Protein AF-A0A482UPI1-F1 (afdb_monomer_lite)

Foldseek 3Di:
DPPQPKDKFFEWAAAADDPPPPDDDDPPDDQPHAIDDGLDIDTDRQQPDFLVNVVLVQQFDPPDPDTDGDSSLVVNVVNLVSGDQPVPDPDSSDWFKWKAFPVSPDIGTFDPVRRPPRNCVRQNVVCRVGIHMYTYGVSRVD

Structure (mmCIF, N/CA/C/O backbone):
data_AF-A0A482UPI1-F1
#
_entry.id   AF-A0A482UPI1-F1
#
loop_
_atom_site.group_PDB
_atom_site.id
_atom_site.type_symbol
_atom_site.label_atom_id
_atom_site.label_alt_id
_atom_site.label_comp_id
_atom_site.label_asym_id
_atom_site.label_entity_id
_atom_site.label_seq_id
_atom_site.pdbx_PDB_ins_code
_atom_site.Cartn_x
_atom_site.Cartn_y
_atom_site.Cartn_z
_atom_site.occupancy
_atom_site.B_iso_or_equiv
_atom_site.auth_seq_id
_atom_site.auth_comp_id
_atom_site.auth_asym_id
_atom_site.auth_atom_id
_atom_site.pdbx_PDB_model_num
ATOM 1 N N . MET A 1 1 ? -24.244 2.254 20.288 1.00 41.47 1 MET A N 1
ATOM 2 C CA . MET A 1 1 ? -22.794 2.008 20.138 1.00 41.47 1 MET A CA 1
ATOM 3 C C . MET A 1 1 ? -22.550 1.542 18.714 1.00 41.47 1 MET A C 1
ATOM 5 O O . MET A 1 1 ? -23.030 0.472 18.374 1.00 41.47 1 MET A O 1
ATOM 9 N N . LYS A 1 2 ? -21.923 2.355 17.853 1.00 49.59 2 LYS A N 1
ATOM 10 C CA . LYS A 1 2 ? -21.470 1.876 16.537 1.00 49.59 2 LYS A CA 1
ATOM 11 C C . LYS A 1 2 ? -20.195 1.077 16.791 1.00 49.59 2 LYS A C 1
ATOM 13 O O . LYS A 1 2 ? -19.249 1.646 17.320 1.00 49.59 2 LYS A O 1
ATOM 18 N N . GLU A 1 3 ? -20.201 -0.217 16.494 1.00 55.31 3 GLU A N 1
ATOM 19 C CA . GLU A 1 3 ? -18.996 -1.044 16.578 1.00 55.31 3 GLU A CA 1
ATOM 20 C C . GLU A 1 3 ? -17.909 -0.429 15.693 1.00 55.31 3 GLU A C 1
ATOM 22 O O . GLU A 1 3 ? -18.126 -0.165 14.505 1.00 55.31 3 GLU A O 1
ATOM 27 N N . GLU A 1 4 ? -16.755 -0.132 16.286 1.00 63.69 4 GLU A N 1
ATOM 28 C CA . GLU A 1 4 ? -15.596 0.318 15.532 1.00 63.69 4 GLU A CA 1
ATOM 29 C C . GLU A 1 4 ? -15.064 -0.877 14.741 1.00 63.69 4 GLU A C 1
ATOM 31 O O . GLU A 1 4 ? -14.465 -1.799 15.292 1.00 63.69 4 GLU A O 1
ATOM 36 N N . LEU A 1 5 ? -15.315 -0.875 13.433 1.00 69.12 5 LEU A N 1
ATOM 37 C CA . LEU A 1 5 ? -14.828 -1.900 12.515 1.00 69.12 5 LEU A CA 1
ATOM 38 C C . LEU A 1 5 ? -13.344 -1.660 12.233 1.00 69.12 5 LEU A C 1
ATOM 40 O O . LEU A 1 5 ? -12.954 -1.113 11.200 1.00 69.12 5 LEU A O 1
ATOM 44 N N . VAL A 1 6 ? -12.530 -2.006 13.225 1.00 81.62 6 VAL A N 1
ATOM 45 C CA . VAL A 1 6 ? -11.079 -1.911 13.172 1.00 81.62 6 VAL A CA 1
ATOM 46 C C . VAL A 1 6 ? -10.516 -3.236 12.686 1.00 81.62 6 VAL A C 1
ATOM 48 O O . VAL A 1 6 ? -10.725 -4.274 13.312 1.00 81.62 6 VAL A O 1
ATOM 51 N N . TYR A 1 7 ? -9.747 -3.190 11.605 1.00 83.38 7 TYR A N 1
ATOM 52 C CA . TYR A 1 7 ? -9.204 -4.373 10.957 1.00 83.38 7 TYR A CA 1
ATOM 53 C C . TYR A 1 7 ? -7.703 -4.280 10.727 1.00 83.38 7 TYR A C 1
ATOM 55 O O . TYR A 1 7 ? -7.134 -3.195 10.617 1.00 83.38 7 TYR A O 1
ATOM 63 N N . ASN A 1 8 ? -7.077 -5.449 10.622 1.00 87.56 8 ASN A N 1
ATOM 64 C CA . ASN A 1 8 ? -5.662 -5.589 10.316 1.00 87.56 8 ASN A CA 1
ATOM 65 C C . ASN A 1 8 ? -5.471 -5.776 8.808 1.00 87.56 8 ASN A C 1
ATOM 67 O O . ASN A 1 8 ? -5.999 -6.728 8.233 1.00 87.56 8 ASN A O 1
ATOM 71 N N . VAL A 1 9 ? -4.693 -4.890 8.192 1.00 88.88 9 VAL A N 1
ATOM 72 C CA . VAL A 1 9 ? -4.327 -4.936 6.773 1.00 88.88 9 VAL A CA 1
ATOM 73 C C . VAL A 1 9 ? -2.852 -5.194 6.643 1.00 88.88 9 VAL A C 1
ATOM 75 O O . VAL A 1 9 ? -2.044 -4.454 7.201 1.00 88.88 9 VAL A O 1
ATOM 78 N N . ASN A 1 10 ? -2.496 -6.212 5.874 1.00 93.19 10 ASN A N 1
ATOM 79 C CA . ASN A 1 10 ? -1.105 -6.434 5.527 1.00 93.19 10 ASN A CA 1
ATOM 80 C C . ASN A 1 10 ? -0.707 -5.487 4.405 1.00 93.19 10 ASN A C 1
ATOM 82 O O . ASN A 1 10 ? -1.471 -5.272 3.466 1.00 93.19 10 ASN A O 1
ATOM 86 N N . VAL A 1 11 ? 0.503 -4.959 4.493 1.00 92.88 11 VAL A N 1
ATOM 87 C CA . VAL A 1 11 ? 1.084 -4.082 3.485 1.00 92.88 11 VAL A CA 1
ATOM 88 C C . VAL A 1 11 ? 2.156 -4.843 2.723 1.00 92.88 11 VAL A C 1
ATOM 90 O O . VAL A 1 11 ? 2.981 -5.542 3.316 1.00 92.88 11 VAL A O 1
ATOM 93 N N . ARG A 1 12 ? 2.148 -4.711 1.401 1.00 92.62 12 ARG A N 1
ATOM 94 C CA . ARG A 1 12 ? 3.109 -5.322 0.479 1.00 92.62 12 ARG A CA 1
ATOM 95 C C . ARG A 1 12 ? 3.604 -4.287 -0.519 1.00 92.62 12 ARG A C 1
ATOM 97 O O . ARG A 1 12 ? 2.918 -3.304 -0.775 1.00 92.62 12 ARG A O 1
ATOM 104 N N . LEU A 1 13 ? 4.758 -4.531 -1.124 1.00 91.62 13 LEU A N 1
ATOM 105 C CA . LEU A 1 13 ? 5.201 -3.827 -2.321 1.00 91.62 13 LEU A CA 1
ATOM 106 C C . LEU A 1 13 ? 4.781 -4.617 -3.563 1.00 91.62 13 LEU A C 1
ATOM 108 O O . LEU A 1 13 ? 4.905 -5.842 -3.589 1.00 91.62 13 LEU A O 1
ATOM 112 N N . TYR A 1 14 ? 4.313 -3.923 -4.592 1.00 89.12 14 TYR A N 1
ATOM 113 C CA . TYR A 1 14 ? 4.041 -4.495 -5.904 1.00 89.12 14 TYR A CA 1
ATOM 114 C C . TYR A 1 14 ? 5.103 -4.039 -6.912 1.00 89.12 14 TYR A C 1
ATOM 116 O O . TYR A 1 14 ? 5.312 -2.842 -7.099 1.00 89.12 14 TYR A O 1
ATOM 124 N N . GLY A 1 15 ? 5.760 -4.996 -7.564 1.00 85.75 15 GLY A N 1
ATOM 125 C CA . GLY A 1 15 ? 6.654 -4.796 -8.701 1.00 85.75 15 GLY A CA 1
ATOM 126 C C . GLY A 1 15 ? 6.026 -5.352 -9.976 1.00 85.75 15 GLY A C 1
ATOM 127 O O . GLY A 1 15 ? 5.572 -6.499 -9.992 1.00 85.75 15 GLY A O 1
ATOM 128 N N . ALA A 1 16 ? 6.002 -4.566 -11.053 1.00 76.75 16 ALA A N 1
ATOM 129 C CA . ALA A 1 16 ? 5.436 -5.021 -12.317 1.00 76.75 16 ALA A CA 1
ATOM 130 C C . ALA A 1 16 ? 6.310 -6.124 -12.940 1.00 76.75 16 ALA A C 1
ATOM 132 O O . ALA A 1 16 ? 7.540 -6.047 -12.939 1.00 76.75 16 ALA A O 1
ATOM 133 N N . VAL A 1 17 ? 5.670 -7.155 -13.502 1.00 69.12 17 VAL A N 1
ATOM 134 C CA . VAL A 1 17 ? 6.364 -8.203 -14.263 1.00 69.12 17 VAL A CA 1
ATOM 135 C C . VAL A 1 17 ? 6.811 -7.620 -15.597 1.00 69.12 17 VAL A C 1
ATOM 137 O O . VAL A 1 17 ? 6.016 -7.480 -16.522 1.00 69.12 17 VAL A O 1
ATOM 140 N N . GLN A 1 18 ? 8.092 -7.276 -15.708 1.00 62.06 18 GLN A N 1
ATOM 141 C CA . GLN A 1 18 ? 8.675 -6.868 -16.982 1.00 62.06 18 GLN A CA 1
ATOM 142 C C . GLN A 1 18 ? 9.252 -8.086 -17.699 1.00 62.06 18 GLN A C 1
ATOM 144 O O . GLN A 1 18 ? 10.267 -8.651 -17.291 1.00 62.06 18 GLN A O 1
ATOM 149 N N . HIS A 1 19 ? 8.615 -8.482 -18.801 1.00 51.66 19 HIS A N 1
ATOM 150 C CA . HIS A 1 19 ? 9.197 -9.419 -19.756 1.00 51.66 19 HIS A CA 1
ATOM 151 C C . HIS A 1 19 ? 10.248 -8.694 -20.602 1.00 51.66 19 HIS A C 1
ATOM 153 O O . HIS A 1 19 ? 9.992 -8.319 -21.746 1.00 51.66 19 HIS A O 1
ATOM 159 N N . ASN A 1 20 ? 11.442 -8.481 -20.050 1.00 48.97 20 ASN A N 1
ATOM 160 C CA . ASN A 1 20 ? 12.567 -8.037 -20.864 1.00 48.97 20 ASN A CA 1
ATOM 161 C C . ASN A 1 20 ? 13.003 -9.187 -21.780 1.00 48.97 20 ASN A C 1
ATOM 163 O O . ASN A 1 20 ? 13.593 -10.164 -21.325 1.00 48.97 20 ASN A O 1
ATOM 167 N N . LYS A 1 21 ? 12.717 -9.059 -23.081 1.00 46.31 21 LYS A N 1
ATOM 168 C CA . LYS A 1 21 ? 13.170 -10.002 -24.119 1.00 46.31 21 LYS A CA 1
ATOM 169 C C . LYS A 1 21 ? 14.696 -10.006 -24.317 1.00 46.31 21 LYS A C 1
ATOM 171 O O . LYS A 1 21 ? 15.209 -10.976 -24.858 1.00 46.31 21 LYS A O 1
ATOM 176 N N . ASP A 1 22 ? 15.404 -8.992 -23.810 1.00 47.94 22 ASP A N 1
ATOM 177 C CA . ASP A 1 22 ? 16.842 -8.780 -24.055 1.00 47.94 22 ASP A CA 1
ATOM 178 C C . ASP A 1 22 ? 17.738 -8.982 -22.817 1.00 47.94 22 ASP A C 1
ATOM 180 O O . ASP A 1 22 ? 18.913 -8.616 -22.815 1.00 47.94 22 ASP A O 1
ATOM 184 N N . SER A 1 23 ? 17.220 -9.547 -21.723 1.00 46.38 23 SER A N 1
ATOM 185 C CA . SER A 1 23 ? 18.037 -9.783 -20.526 1.00 46.38 23 SER A CA 1
ATOM 186 C C . SER A 1 23 ? 18.787 -11.112 -20.622 1.00 46.38 23 SER A C 1
ATOM 188 O O . SER A 1 23 ? 18.226 -12.182 -20.395 1.00 46.38 23 SER A O 1
ATOM 190 N N . HIS A 1 24 ? 20.082 -11.040 -20.943 1.00 47.28 24 HIS A N 1
ATOM 191 C CA . HIS A 1 24 ? 20.992 -12.179 -20.854 1.00 47.28 24 HIS A CA 1
ATOM 192 C C . HIS A 1 24 ? 20.991 -12.769 -19.431 1.00 47.28 24 HIS A C 1
ATOM 194 O O . HIS A 1 24 ? 21.044 -12.058 -18.427 1.00 47.28 24 HIS A O 1
ATOM 200 N N . SER A 1 25 ? 20.919 -14.095 -19.373 1.00 47.19 25 SER A N 1
ATOM 201 C CA . SER A 1 25 ? 20.476 -14.963 -18.274 1.00 47.19 25 SER A CA 1
ATOM 202 C C . SER A 1 25 ? 21.344 -15.014 -17.003 1.00 47.19 25 SER A C 1
ATOM 204 O O . SER A 1 25 ? 21.302 -16.013 -16.292 1.00 47.19 25 SER A O 1
ATOM 206 N N . TYR A 1 26 ? 22.133 -13.984 -16.688 1.00 45.56 26 TYR A N 1
ATOM 207 C CA . TYR A 1 26 ? 23.116 -14.036 -15.591 1.00 45.56 26 TYR A CA 1
ATOM 208 C C . TYR A 1 26 ? 22.836 -13.096 -14.406 1.00 45.56 26 TYR A C 1
ATOM 210 O O . TYR A 1 26 ? 23.585 -13.113 -13.435 1.00 45.56 26 TYR A O 1
ATOM 218 N N . LEU A 1 27 ? 2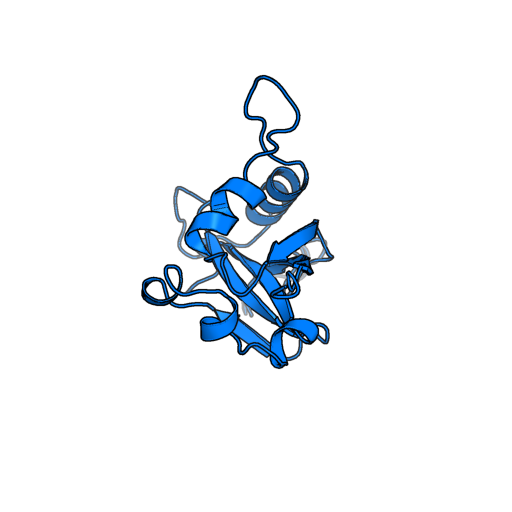1.748 -12.316 -14.433 1.00 45.59 27 LEU A N 1
ATOM 219 C CA . LEU A 1 27 ? 21.334 -11.426 -13.330 1.00 45.59 27 LEU A CA 1
ATOM 220 C C . LEU A 1 27 ? 19.954 -11.792 -12.754 1.00 45.59 27 LEU A C 1
ATOM 222 O O . LEU A 1 27 ? 19.196 -10.930 -12.320 1.00 45.59 27 LEU A O 1
ATOM 226 N N . ILE A 1 28 ? 19.596 -13.076 -12.769 1.00 46.81 28 ILE A N 1
ATOM 227 C CA . ILE A 1 28 ? 18.311 -13.560 -12.247 1.00 46.81 28 ILE A CA 1
ATOM 228 C C . ILE A 1 28 ? 18.548 -14.055 -10.820 1.00 46.81 28 ILE A C 1
ATOM 230 O O . ILE A 1 28 ? 18.791 -15.236 -10.598 1.00 46.81 28 ILE A O 1
ATOM 234 N N . GLY A 1 29 ? 18.570 -13.129 -9.864 1.00 44.44 29 GLY A N 1
ATOM 235 C CA . GLY A 1 29 ? 18.763 -13.460 -8.450 1.00 44.44 29 GLY A CA 1
ATOM 236 C C . GLY A 1 29 ? 17.698 -12.864 -7.543 1.00 44.44 29 GLY A C 1
ATOM 237 O O . GLY A 1 29 ? 16.990 -13.604 -6.878 1.00 44.44 29 GLY A O 1
ATOM 238 N N . ASP A 1 30 ? 17.547 -11.539 -7.540 1.00 50.09 30 ASP A N 1
ATOM 239 C CA . ASP A 1 30 ? 16.961 -10.867 -6.369 1.00 50.09 30 ASP A CA 1
ATOM 240 C C . ASP A 1 30 ? 15.975 -9.735 -6.687 1.00 50.09 30 ASP A C 1
ATOM 242 O O . ASP A 1 30 ? 15.694 -8.903 -5.823 1.00 50.09 30 ASP A O 1
ATOM 246 N N . THR A 1 31 ? 15.433 -9.654 -7.906 1.00 53.59 31 THR A N 1
ATOM 247 C CA . THR A 1 31 ? 14.384 -8.665 -8.199 1.00 53.59 31 THR A CA 1
ATOM 248 C C . THR A 1 31 ? 13.024 -9.253 -7.809 1.00 53.59 31 THR A C 1
ATOM 250 O O . THR A 1 31 ? 12.570 -10.186 -8.475 1.00 53.59 31 THR A O 1
ATOM 253 N N . PRO A 1 32 ? 12.353 -8.750 -6.752 1.00 53.97 32 PRO A N 1
ATOM 254 C CA . PRO A 1 32 ? 11.034 -9.228 -6.359 1.00 53.97 32 PRO A CA 1
ATOM 255 C C . PRO A 1 32 ? 10.010 -8.742 -7.385 1.00 53.97 32 PRO A C 1
ATOM 257 O O . PRO A 1 32 ? 9.429 -7.667 -7.266 1.00 53.97 32 PRO A O 1
ATOM 260 N N . ILE A 1 33 ? 9.835 -9.528 -8.437 1.00 65.75 33 ILE A N 1
ATOM 261 C CA . ILE A 1 33 ? 8.807 -9.315 -9.444 1.00 65.75 33 ILE A CA 1
ATOM 262 C C . ILE A 1 33 ? 7.478 -9.873 -8.898 1.00 65.75 33 ILE A C 1
ATOM 264 O O . ILE A 1 33 ? 7.446 -10.967 -8.332 1.00 65.75 33 ILE A O 1
ATOM 268 N N . GLY A 1 34 ? 6.377 -9.130 -9.053 1.00 76.94 34 GLY A N 1
ATOM 269 C CA . GLY A 1 34 ? 5.070 -9.446 -8.468 1.00 76.94 34 GLY A CA 1
ATOM 270 C C . GLY A 1 34 ? 4.863 -8.793 -7.097 1.00 76.94 34 GLY A C 1
ATOM 271 O O . GLY A 1 34 ? 5.316 -7.680 -6.847 1.00 76.94 34 GLY A O 1
ATOM 272 N N . THR A 1 35 ? 4.153 -9.457 -6.184 1.00 82.38 35 THR A N 1
ATOM 273 C CA . THR A 1 35 ? 3.956 -8.953 -4.813 1.00 82.38 35 THR A CA 1
ATOM 274 C C . THR A 1 35 ? 5.051 -9.431 -3.869 1.00 82.38 35 THR A C 1
ATOM 276 O O . THR A 1 35 ? 5.312 -10.636 -3.786 1.00 82.38 35 THR A O 1
ATOM 279 N N . SER A 1 36 ? 5.602 -8.524 -3.067 1.00 87.00 36 SER A N 1
ATOM 280 C CA . SER A 1 36 ? 6.548 -8.859 -2.007 1.00 87.00 36 SER A CA 1
ATOM 281 C C . SER A 1 36 ? 5.919 -9.712 -0.895 1.00 87.00 36 SER A C 1
ATOM 283 O O . SER A 1 36 ? 4.698 -9.922 -0.791 1.00 87.00 36 SER A O 1
ATOM 285 N N . TYR A 1 37 ? 6.780 -10.165 0.014 1.00 87.06 37 TYR A N 1
ATOM 286 C CA . TYR A 1 37 ? 6.358 -10.606 1.337 1.00 87.06 37 TYR A CA 1
ATOM 287 C C . TYR A 1 37 ? 5.665 -9.456 2.104 1.00 87.06 37 TYR A C 1
ATOM 289 O O . TYR A 1 37 ? 5.702 -8.298 1.679 1.00 87.06 37 TYR A O 1
ATOM 297 N N . VAL A 1 38 ? 4.979 -9.777 3.204 1.00 90.44 38 VAL A N 1
ATOM 298 C CA . VAL A 1 38 ? 4.293 -8.766 4.026 1.00 90.44 38 VAL A CA 1
ATOM 299 C C . VAL A 1 38 ? 5.334 -7.896 4.729 1.00 90.44 38 VAL A C 1
ATOM 301 O O . VAL A 1 38 ? 6.093 -8.403 5.547 1.00 90.44 38 VAL A O 1
ATOM 304 N N . LEU A 1 39 ? 5.346 -6.598 4.424 1.00 90.81 39 LEU A N 1
ATOM 305 C CA . LEU A 1 39 ? 6.259 -5.611 5.014 1.00 90.81 39 LEU A CA 1
ATOM 306 C C . LEU A 1 39 ? 5.850 -5.224 6.438 1.00 90.81 39 LEU A C 1
ATOM 308 O O . LEU A 1 39 ? 6.677 -4.846 7.261 1.00 90.81 39 LEU A O 1
ATOM 312 N N . GLY A 1 40 ? 4.555 -5.310 6.722 1.00 90.12 40 GLY A N 1
ATOM 313 C CA . GLY A 1 40 ? 3.992 -5.088 8.042 1.00 90.12 40 GLY A CA 1
ATOM 314 C C . GLY A 1 40 ? 2.473 -5.068 7.997 1.00 90.12 40 GLY A C 1
ATOM 315 O O . GLY A 1 40 ? 1.866 -5.189 6.931 1.00 90.12 40 GLY A O 1
ATOM 316 N N . THR A 1 41 ? 1.860 -4.920 9.164 1.00 91.06 41 THR A N 1
ATOM 317 C CA . THR A 1 41 ? 0.406 -4.928 9.317 1.00 91.06 41 THR A CA 1
ATOM 318 C C . THR A 1 41 ? -0.034 -3.630 9.974 1.00 91.06 41 THR A C 1
ATOM 320 O O . THR A 1 41 ? 0.513 -3.236 11.002 1.00 91.06 41 THR A O 1
ATOM 323 N N . LEU A 1 42 ? -1.028 -2.968 9.388 1.00 89.12 42 LEU A N 1
ATOM 324 C CA . LEU A 1 42 ? -1.641 -1.768 9.941 1.00 89.12 42 LEU A CA 1
ATOM 325 C C . LEU A 1 42 ? -3.029 -2.078 10.480 1.00 89.12 42 LEU A C 1
ATOM 327 O O . LEU A 1 42 ? -3.816 -2.777 9.845 1.00 89.12 42 LEU A O 1
ATOM 331 N N . ARG A 1 43 ? -3.335 -1.509 11.643 1.00 88.69 43 ARG A N 1
ATOM 332 C CA . ARG A 1 43 ? -4.655 -1.584 12.258 1.00 88.69 43 ARG A CA 1
ATOM 333 C C . ARG A 1 43 ? -5.446 -0.329 11.886 1.00 88.69 43 ARG A C 1
ATOM 335 O O . ARG A 1 43 ? -5.120 0.755 12.362 1.00 88.69 43 ARG A O 1
ATOM 342 N N . ILE A 1 44 ? -6.455 -0.467 11.027 1.00 88.50 44 ILE A N 1
ATOM 343 C CA . ILE A 1 44 ? -7.185 0.663 10.429 1.00 88.50 44 ILE A CA 1
ATOM 344 C C . ILE A 1 44 ? -8.702 0.511 10.551 1.00 88.50 44 ILE A C 1
ATOM 346 O O . ILE A 1 44 ? -9.228 -0.600 10.562 1.00 88.50 44 ILE A O 1
ATOM 350 N N . ASN A 1 45 ? -9.415 1.638 10.612 1.00 88.06 45 ASN A N 1
ATOM 351 C CA . ASN A 1 45 ? -10.876 1.675 10.540 1.00 88.06 45 ASN A CA 1
ATOM 352 C C . ASN A 1 45 ? -11.314 2.066 9.125 1.00 88.06 45 ASN A C 1
ATOM 354 O O . ASN A 1 45 ? -11.218 3.225 8.732 1.00 88.06 45 ASN A O 1
ATOM 358 N N . ILE A 1 46 ? -11.824 1.096 8.374 1.00 84.31 46 ILE A N 1
ATOM 359 C CA . ILE A 1 46 ? -12.076 1.235 6.932 1.00 84.31 46 ILE A CA 1
ATOM 360 C C . ILE A 1 46 ? -13.209 2.198 6.576 1.00 84.31 46 ILE A C 1
ATOM 362 O O . ILE A 1 46 ? -13.289 2.635 5.433 1.00 84.31 46 ILE A O 1
ATOM 366 N N . ARG A 1 47 ? -14.099 2.501 7.529 1.00 85.62 47 ARG A N 1
ATOM 367 C CA . ARG A 1 47 ? -15.257 3.377 7.297 1.00 85.62 47 ARG A CA 1
ATOM 368 C C . ARG A 1 47 ? -14.915 4.853 7.423 1.00 85.62 47 ARG A C 1
ATOM 370 O O . ARG A 1 47 ? -15.572 5.678 6.807 1.00 85.62 47 ARG A O 1
ATOM 377 N N . ASN A 1 48 ? -13.926 5.170 8.253 1.00 86.31 48 ASN A N 1
ATOM 378 C CA . ASN A 1 48 ? -13.582 6.551 8.580 1.00 86.31 48 ASN A CA 1
ATOM 379 C C . ASN A 1 48 ? -12.270 6.989 7.927 1.00 86.31 48 ASN A C 1
ATOM 381 O O . ASN A 1 48 ? -12.034 8.184 7.794 1.00 86.31 48 ASN A O 1
ATOM 385 N N . LEU A 1 49 ? -11.406 6.033 7.578 1.00 89.56 49 LEU A N 1
ATOM 386 C CA . LEU A 1 49 ? -10.052 6.300 7.123 1.00 89.56 49 LEU A CA 1
ATOM 387 C C . LEU A 1 49 ? -9.972 6.248 5.597 1.00 89.56 49 LEU A C 1
ATOM 389 O O . LEU A 1 49 ? -10.464 5.307 4.969 1.00 89.56 49 LEU A O 1
ATOM 393 N N . THR A 1 50 ? -9.331 7.262 5.024 1.00 91.88 50 THR A N 1
ATOM 394 C CA . THR A 1 50 ? -9.086 7.394 3.583 1.00 91.88 50 THR A CA 1
ATOM 395 C C . THR A 1 50 ? -7.652 6.989 3.248 1.00 91.88 50 THR A C 1
ATOM 397 O O . THR A 1 50 ? -6.775 6.960 4.117 1.00 91.88 50 THR A O 1
ATOM 400 N N . LEU A 1 51 ? -7.369 6.681 1.983 1.00 90.62 51 LEU A N 1
ATOM 401 C CA . LEU A 1 51 ? -6.010 6.309 1.574 1.00 90.62 51 LEU A CA 1
ATOM 402 C C . LEU A 1 51 ? -5.030 7.476 1.715 1.00 90.62 51 LEU A C 1
ATOM 404 O O . LEU A 1 51 ? -3.882 7.267 2.108 1.00 90.62 51 LEU A O 1
ATOM 408 N N . GLN A 1 52 ? -5.497 8.706 1.505 1.00 90.69 52 GLN A N 1
ATOM 409 C CA . GLN A 1 52 ? -4.698 9.909 1.730 1.00 90.69 52 GLN A CA 1
ATOM 410 C C . GLN A 1 52 ? -4.250 10.040 3.196 1.00 90.69 52 GLN A C 1
ATOM 412 O O . GLN A 1 52 ? -3.102 10.388 3.469 1.00 90.69 52 GLN A O 1
ATOM 417 N N . GLN A 1 53 ? -5.126 9.700 4.148 1.00 90.69 53 GLN A N 1
ATOM 418 C CA . GLN A 1 53 ? -4.798 9.673 5.579 1.00 90.69 53 GLN A CA 1
ATOM 419 C C . GLN A 1 53 ? -3.920 8.477 5.966 1.00 90.69 53 GLN A C 1
ATOM 421 O O . GLN A 1 53 ? -3.173 8.549 6.943 1.00 90.69 53 GLN A O 1
ATOM 426 N N . LEU A 1 54 ? -3.975 7.385 5.201 1.00 90.56 54 LEU A N 1
ATOM 427 C CA . LEU A 1 54 ? -3.166 6.191 5.434 1.00 90.56 54 LEU A CA 1
ATOM 428 C C . LEU A 1 54 ? -1.685 6.405 5.092 1.00 90.56 54 LEU A C 1
ATOM 430 O O . LEU A 1 54 ? -0.820 5.844 5.762 1.00 90.56 54 LEU A O 1
ATOM 434 N N . ARG A 1 55 ? -1.375 7.232 4.086 1.00 90.81 55 ARG A N 1
ATOM 435 C CA . ARG A 1 55 ? 0.003 7.544 3.658 1.00 90.81 55 ARG A CA 1
ATOM 436 C C . ARG A 1 55 ? 0.920 7.987 4.807 1.00 90.81 55 ARG A C 1
ATOM 438 O O . ARG A 1 55 ? 1.928 7.320 5.030 1.00 90.81 55 ARG A O 1
ATOM 445 N N . PRO A 1 56 ? 0.592 9.015 5.613 1.00 90.25 56 PRO A N 1
ATOM 446 C CA . PRO A 1 56 ? 1.450 9.398 6.732 1.00 90.25 56 PRO A CA 1
ATOM 447 C C . PRO A 1 56 ? 1.564 8.308 7.810 1.00 90.25 56 PRO A C 1
ATOM 449 O O . PRO A 1 56 ? 2.587 8.251 8.486 1.00 90.25 56 PRO A O 1
ATOM 452 N N . MET A 1 57 ? 0.564 7.429 7.964 1.00 88.94 57 MET A N 1
ATOM 453 C CA . MET A 1 57 ? 0.636 6.286 8.892 1.00 88.94 57 MET A CA 1
ATOM 454 C C . MET A 1 57 ? 1.556 5.173 8.387 1.00 88.94 57 MET A C 1
ATOM 456 O O . MET A 1 57 ? 2.160 4.460 9.184 1.00 88.94 57 MET A O 1
ATOM 460 N N . LEU A 1 58 ? 1.651 5.005 7.066 1.00 89.88 58 LEU A N 1
ATOM 461 C CA . LEU A 1 58 ? 2.628 4.118 6.449 1.00 89.88 58 LEU A CA 1
ATOM 462 C C . LEU A 1 58 ? 4.026 4.695 6.600 1.00 89.88 58 LEU A C 1
ATOM 464 O O . LEU A 1 58 ? 4.937 3.975 6.981 1.00 89.88 58 LEU A O 1
ATOM 468 N N . GLU A 1 59 ? 4.201 5.976 6.296 1.00 90.69 59 GLU A N 1
ATOM 469 C CA . GLU A 1 59 ? 5.515 6.601 6.177 1.00 90.69 59 GLU A CA 1
ATOM 470 C C . GLU A 1 59 ? 6.186 6.874 7.519 1.00 90.69 59 GLU A C 1
ATOM 472 O O . GLU A 1 59 ? 7.407 6.738 7.615 1.00 90.69 59 GLU A O 1
ATOM 477 N N . TYR A 1 60 ? 5.422 7.223 8.553 1.00 90.06 60 TYR A N 1
ATOM 478 C CA . TYR A 1 60 ? 5.964 7.702 9.820 1.00 90.06 60 TYR A CA 1
ATOM 479 C C . TYR A 1 60 ? 5.444 6.898 11.009 1.00 90.06 60 TYR A C 1
ATOM 481 O O . TYR A 1 60 ? 4.265 6.566 11.097 1.00 90.06 60 TYR A O 1
ATOM 489 N N . ASP A 1 61 ? 6.340 6.622 11.952 1.00 84.75 61 ASP A N 1
ATOM 490 C CA . ASP A 1 61 ? 5.994 6.163 13.289 1.00 84.75 61 ASP A CA 1
ATOM 491 C C . ASP A 1 61 ? 5.950 7.369 14.241 1.00 84.75 61 ASP A C 1
ATOM 493 O O . ASP A 1 61 ? 6.910 8.140 14.334 1.00 84.75 61 ASP A O 1
ATOM 497 N N . LYS A 1 62 ? 4.818 7.521 14.936 1.00 73.12 62 LYS A N 1
ATOM 498 C CA . LYS A 1 62 ? 4.534 8.616 15.879 1.00 73.12 62 LYS A CA 1
ATOM 499 C C . LYS A 1 62 ? 4.719 8.208 17.345 1.00 73.12 62 LYS A C 1
ATOM 501 O O . LYS A 1 62 ? 4.244 8.897 18.242 1.00 73.12 62 LYS A O 1
ATOM 506 N N . SER A 1 63 ? 5.398 7.093 17.612 1.00 70.69 63 SER A N 1
ATOM 507 C CA . SER A 1 63 ? 5.615 6.534 18.955 1.00 70.69 63 SER A CA 1
ATOM 508 C C . SER A 1 63 ? 6.489 7.381 19.907 1.00 70.69 63 SER A C 1
ATOM 510 O O . SER A 1 63 ? 6.749 6.959 21.033 1.00 70.69 63 SER A O 1
ATOM 512 N N . GLY A 1 64 ? 6.916 8.590 19.520 1.00 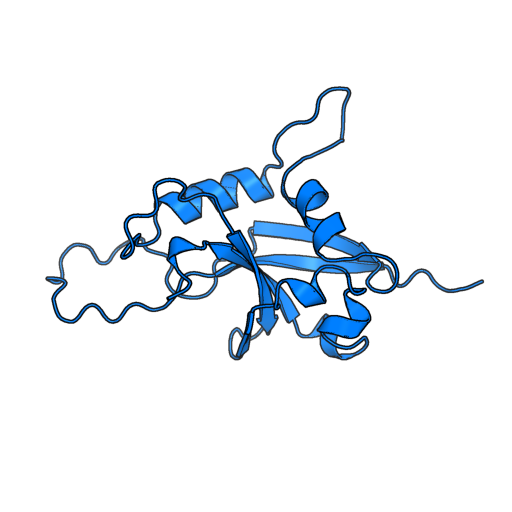66.31 64 GLY A N 1
ATOM 513 C CA . GLY A 1 64 ? 7.716 9.480 20.366 1.00 66.31 64 GLY A CA 1
ATOM 514 C C . GLY A 1 64 ? 7.602 10.962 19.999 1.00 66.31 64 GLY A C 1
ATOM 515 O O . GLY A 1 64 ? 6.742 11.369 19.229 1.00 66.31 64 GLY A O 1
ATOM 516 N N . HIS A 1 65 ? 8.502 11.784 20.546 1.00 68.94 65 HIS A N 1
ATOM 517 C CA . HIS A 1 65 ? 8.525 13.241 20.331 1.00 68.94 65 HIS A CA 1
ATOM 518 C C . HIS A 1 65 ? 9.058 13.683 18.955 1.00 68.94 65 HIS A C 1
ATOM 520 O O . HIS A 1 65 ? 9.142 14.881 18.695 1.00 68.94 65 HIS A O 1
ATOM 526 N N . MET A 1 66 ? 9.464 12.746 18.093 1.00 76.00 66 MET A N 1
ATOM 527 C CA . MET A 1 66 ? 10.039 13.043 16.783 1.00 76.00 66 MET A CA 1
ATOM 528 C C . MET A 1 66 ? 9.468 12.085 15.746 1.00 76.00 66 MET A C 1
ATOM 530 O O . MET A 1 66 ? 9.557 10.870 15.934 1.00 76.00 66 MET A O 1
ATOM 534 N N . ASP A 1 67 ? 8.942 12.633 14.652 1.00 77.25 67 ASP A N 1
ATOM 535 C CA . ASP A 1 67 ? 8.461 11.842 13.524 1.00 77.25 67 ASP A CA 1
ATOM 536 C C . ASP A 1 67 ? 9.644 11.098 12.897 1.00 77.25 67 ASP A C 1
ATOM 538 O O . ASP A 1 67 ? 10.563 11.690 12.321 1.00 77.25 67 ASP A O 1
ATOM 542 N N . ARG A 1 68 ? 9.653 9.772 13.045 1.00 85.19 68 ARG A N 1
ATOM 543 C CA . ARG A 1 68 ? 10.658 8.896 12.434 1.00 85.19 68 ARG A CA 1
ATOM 544 C C . ARG A 1 68 ? 10.008 8.117 11.312 1.00 85.19 68 ARG A C 1
ATOM 546 O O . ARG A 1 68 ? 8.848 7.739 11.409 1.00 85.19 68 ARG A O 1
ATOM 553 N N . ARG A 1 69 ? 10.759 7.835 10.248 1.00 88.19 69 ARG A N 1
ATOM 554 C CA . ARG A 1 69 ? 10.250 6.975 9.177 1.00 88.19 69 ARG A CA 1
ATOM 555 C C . ARG A 1 69 ? 9.970 5.580 9.730 1.00 88.19 69 ARG A C 1
ATOM 557 O O . ARG A 1 69 ? 10.857 5.007 10.366 1.00 88.19 69 ARG A O 1
ATOM 564 N N . SER A 1 70 ? 8.789 5.038 9.455 1.00 90.75 70 SER A N 1
ATOM 565 C CA . SER A 1 70 ? 8.404 3.706 9.917 1.00 90.75 70 SER A CA 1
ATOM 566 C C . SER A 1 70 ? 9.352 2.638 9.355 1.00 90.75 70 SER A C 1
ATOM 568 O O . SER A 1 70 ? 9.861 2.766 8.237 1.00 90.75 70 SER A O 1
ATOM 570 N N . MET A 1 71 ? 9.577 1.561 10.111 1.00 90.06 71 MET A N 1
ATOM 571 C CA . MET A 1 71 ? 10.380 0.427 9.628 1.00 90.06 71 MET A CA 1
ATOM 572 C C . MET A 1 71 ? 9.763 -0.209 8.375 1.00 90.06 71 MET A C 1
ATOM 574 O O . MET A 1 71 ? 10.481 -0.548 7.439 1.00 90.06 71 MET A O 1
ATOM 578 N N . LEU A 1 72 ? 8.428 -0.277 8.318 1.00 91.56 72 LEU A N 1
ATOM 579 C CA . LEU A 1 72 ? 7.673 -0.768 7.163 1.00 91.56 72 LEU A CA 1
ATOM 580 C C . LEU A 1 72 ? 8.021 0.023 5.897 1.00 91.56 72 LEU A C 1
ATOM 582 O O . LEU A 1 72 ? 8.312 -0.560 4.854 1.00 91.56 72 LEU A O 1
ATOM 586 N N . PHE A 1 73 ? 8.022 1.353 5.983 1.00 92.19 73 PHE A N 1
ATOM 587 C CA . PHE A 1 73 ? 8.287 2.199 4.824 1.00 92.19 73 PHE A CA 1
ATOM 588 C C . PHE A 1 73 ? 9.777 2.298 4.489 1.00 92.19 73 PHE A C 1
ATOM 590 O O . PHE A 1 73 ? 10.133 2.482 3.326 1.00 92.19 73 PHE A O 1
ATOM 597 N N . GLN A 1 74 ? 10.668 2.140 5.473 1.00 92.00 74 GLN A N 1
ATOM 598 C CA . GLN A 1 74 ? 12.100 1.974 5.205 1.00 92.00 74 GLN A CA 1
ATOM 599 C C . GLN A 1 74 ? 12.363 0.722 4.362 1.00 92.00 74 GLN A C 1
ATOM 601 O O . GLN A 1 74 ? 13.060 0.817 3.352 1.00 92.00 74 GLN A O 1
ATOM 606 N N . GLU A 1 75 ? 11.742 -0.406 4.712 1.00 90.88 75 GLU A N 1
ATOM 607 C CA . GLU A 1 75 ? 11.844 -1.640 3.930 1.00 90.88 75 GLU A CA 1
ATOM 608 C C . GLU A 1 75 ? 11.210 -1.483 2.540 1.00 90.88 75 GLU A C 1
ATOM 610 O O . GLU A 1 75 ? 11.814 -1.851 1.534 1.00 90.88 75 GLU A O 1
ATOM 615 N N . ALA A 1 76 ? 10.038 -0.842 2.444 1.00 91.56 76 ALA A N 1
ATOM 616 C CA . ALA A 1 76 ? 9.413 -0.547 1.153 1.00 91.56 76 ALA A CA 1
ATOM 617 C C . ALA A 1 76 ? 10.357 0.248 0.231 1.00 91.56 76 ALA A C 1
ATOM 619 O O . ALA A 1 76 ? 10.527 -0.107 -0.934 1.00 91.56 76 ALA A O 1
ATOM 620 N N 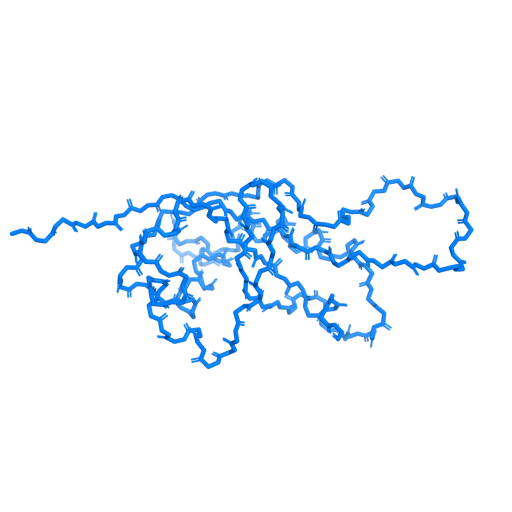. ARG A 1 77 ? 11.029 1.281 0.759 1.00 92.31 77 ARG A N 1
ATOM 621 C CA . ARG A 1 77 ? 12.013 2.078 0.007 1.00 92.31 77 ARG A CA 1
ATOM 622 C C . ARG A 1 77 ? 13.240 1.273 -0.406 1.00 92.31 77 ARG A C 1
ATOM 624 O O . ARG A 1 77 ? 13.767 1.499 -1.493 1.00 92.31 77 ARG A O 1
ATOM 631 N N . PHE A 1 78 ? 13.705 0.367 0.447 1.00 90.12 78 PHE A N 1
ATOM 632 C CA . PHE A 1 78 ? 14.813 -0.525 0.119 1.00 90.12 78 PHE A CA 1
ATOM 633 C C . PHE A 1 78 ? 14.459 -1.480 -1.024 1.00 90.12 78 PHE A C 1
ATOM 635 O O . PHE A 1 78 ? 15.276 -1.731 -1.903 1.00 90.12 78 PHE A O 1
ATOM 642 N N . LEU A 1 79 ? 13.227 -1.978 -1.058 1.00 89.00 79 LEU A N 1
ATOM 643 C CA . LEU A 1 79 ? 12.760 -2.808 -2.161 1.00 89.00 79 LEU A CA 1
ATOM 644 C C . LEU A 1 79 ? 12.522 -1.987 -3.442 1.00 89.00 79 LEU A C 1
ATOM 646 O O . LEU A 1 79 ? 12.854 -2.458 -4.527 1.00 89.00 79 LEU A O 1
ATOM 650 N N . MET A 1 80 ? 12.036 -0.744 -3.338 1.00 89.88 80 MET A N 1
ATOM 651 C CA . MET A 1 80 ? 11.885 0.171 -4.483 1.00 89.88 80 MET A CA 1
ATOM 652 C C . MET A 1 80 ? 13.201 0.411 -5.231 1.00 89.88 80 MET A C 1
ATOM 654 O O . MET A 1 80 ? 13.194 0.479 -6.457 1.00 89.88 80 MET A O 1
ATOM 658 N N . THR A 1 81 ? 14.336 0.500 -4.528 1.00 87.56 81 THR A N 1
ATOM 659 C CA . THR A 1 81 ? 15.648 0.728 -5.167 1.00 87.56 81 THR A CA 1
ATOM 660 C C . THR A 1 81 ? 16.147 -0.476 -5.963 1.00 87.56 81 THR A C 1
ATOM 662 O O . THR A 1 81 ? 17.026 -0.326 -6.808 1.00 87.56 81 THR A O 1
ATOM 665 N N . ARG A 1 82 ? 15.586 -1.664 -5.709 1.00 85.31 82 ARG A N 1
ATOM 666 C CA . ARG A 1 82 ? 15.906 -2.910 -6.416 1.00 85.31 82 ARG A CA 1
ATOM 667 C C . ARG A 1 82 ? 15.005 -3.162 -7.623 1.00 85.31 82 ARG A C 1
ATOM 669 O O . ARG A 1 82 ? 15.283 -4.078 -8.396 1.00 85.31 82 ARG A O 1
ATOM 676 N N . LEU A 1 83 ? 13.920 -2.401 -7.770 1.00 84.19 83 LEU A N 1
ATOM 677 C CA . LEU A 1 83 ? 12.984 -2.567 -8.875 1.00 84.19 83 LEU A CA 1
ATOM 678 C C . LEU A 1 83 ? 13.473 -1.849 -10.145 1.00 84.19 83 LEU A C 1
ATOM 680 O O . LEU A 1 83 ? 14.141 -0.815 -10.054 1.00 84.19 83 LEU A O 1
ATOM 684 N N . PRO A 1 84 ? 13.134 -2.365 -11.343 1.00 82.88 84 PRO A N 1
ATOM 685 C CA . PRO A 1 84 ? 13.509 -1.726 -12.600 1.00 82.88 84 PRO A CA 1
ATOM 686 C C . PRO A 1 84 ? 12.945 -0.305 -12.702 1.00 82.88 84 PRO A C 1
ATOM 688 O O . PRO A 1 84 ? 11.781 -0.084 -12.397 1.00 82.88 84 PRO A O 1
ATOM 691 N N . ASN A 1 85 ? 13.725 0.655 -13.198 1.00 83.88 85 ASN A N 1
ATOM 692 C CA . ASN A 1 85 ? 13.249 2.014 -13.482 1.00 83.88 85 ASN A CA 1
ATOM 693 C C . ASN A 1 85 ? 13.310 2.290 -14.996 1.00 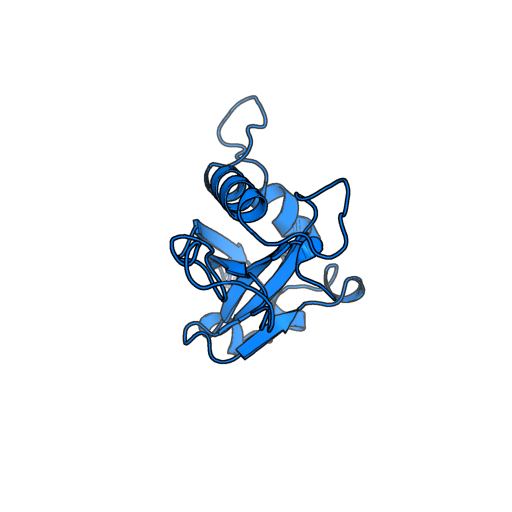83.88 85 ASN A C 1
ATOM 695 O O . ASN A 1 85 ? 14.199 3.016 -15.451 1.00 83.88 85 ASN A O 1
ATOM 699 N N . PRO A 1 86 ? 12.415 1.682 -15.801 1.00 79.94 86 PRO A N 1
ATOM 700 C CA . PRO A 1 86 ? 12.458 1.784 -17.263 1.00 79.94 86 PRO A CA 1
ATOM 701 C C . PRO A 1 86 ? 12.301 3.230 -17.749 1.00 79.94 86 PRO A C 1
ATOM 703 O O . PRO A 1 86 ? 12.956 3.643 -18.701 1.00 79.94 86 PRO A O 1
ATOM 706 N N . GLN A 1 87 ? 11.473 4.012 -17.054 1.00 81.12 87 GLN A N 1
ATOM 707 C CA . GLN A 1 87 ? 11.170 5.409 -17.366 1.00 81.12 87 GLN A CA 1
ATOM 708 C C . GLN A 1 87 ? 12.256 6.379 -16.880 1.00 81.12 87 GLN A C 1
ATOM 710 O O . GLN A 1 87 ? 12.188 7.568 -17.178 1.00 81.12 87 GLN A O 1
ATOM 715 N N . ARG A 1 88 ? 13.260 5.886 -16.137 1.00 83.06 88 ARG A N 1
ATOM 716 C CA . ARG A 1 88 ? 14.346 6.686 -15.549 1.00 83.06 88 ARG A CA 1
ATOM 717 C C . ARG A 1 88 ? 13.827 7.871 -14.730 1.00 83.06 88 ARG A C 1
ATOM 719 O O . ARG A 1 88 ? 14.398 8.959 -14.778 1.00 83.06 88 ARG A O 1
ATOM 726 N N . LEU A 1 89 ? 12.753 7.652 -13.968 1.00 83.88 89 LEU A N 1
ATOM 727 C CA . LEU A 1 89 ? 12.220 8.675 -13.075 1.00 83.88 89 LEU A CA 1
ATOM 728 C C . LEU A 1 89 ? 13.296 9.076 -12.051 1.00 83.88 89 LEU A C 1
ATOM 730 O O . LEU A 1 89 ? 13.952 8.187 -11.496 1.00 83.88 89 LEU A O 1
ATOM 734 N N . PRO A 1 90 ? 13.484 10.382 -11.790 1.00 82.31 90 PRO A N 1
ATOM 735 C CA . PRO A 1 90 ? 14.497 10.862 -10.851 1.00 82.31 90 PRO A CA 1
ATOM 736 C C . PRO A 1 90 ? 14.151 10.515 -9.399 1.00 82.31 90 PRO A C 1
ATOM 738 O O . PRO A 1 90 ? 15.049 10.301 -8.586 1.00 82.31 90 PRO A O 1
ATOM 741 N N . ASP A 1 91 ? 12.858 10.429 -9.079 1.00 86.94 91 ASP A N 1
ATOM 742 C CA . ASP A 1 91 ? 12.369 10.070 -7.754 1.00 86.94 91 ASP A CA 1
ATOM 743 C C . ASP A 1 91 ? 11.782 8.655 -7.759 1.00 86.94 91 ASP A C 1
ATOM 745 O O . ASP A 1 91 ? 10.617 8.421 -8.077 1.00 86.94 91 ASP A O 1
ATOM 749 N N . ILE A 1 92 ? 12.631 7.694 -7.402 1.00 85.94 92 ILE A N 1
ATOM 750 C CA . ILE A 1 92 ? 12.283 6.269 -7.342 1.00 85.94 92 ILE A CA 1
ATOM 751 C C . ILE A 1 92 ? 11.400 5.904 -6.142 1.00 85.94 92 ILE A C 1
ATOM 753 O O . ILE A 1 92 ? 10.941 4.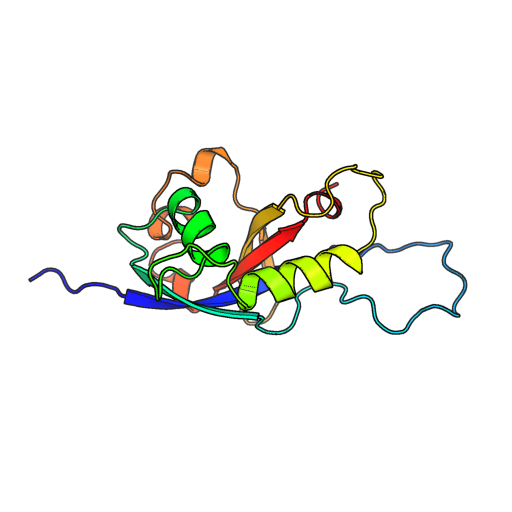768 -6.054 1.00 85.94 92 ILE A O 1
ATOM 757 N N . TYR A 1 93 ? 11.190 6.833 -5.202 1.00 89.06 93 TYR A N 1
ATOM 758 C CA . TYR A 1 93 ? 10.439 6.577 -3.972 1.00 89.06 93 TYR A CA 1
ATOM 759 C C . TYR A 1 93 ? 8.978 7.018 -4.062 1.00 89.06 93 TYR A C 1
ATOM 761 O O . TYR A 1 93 ? 8.218 6.778 -3.122 1.00 89.06 93 TYR A O 1
ATOM 769 N N . GLN A 1 94 ? 8.573 7.651 -5.166 1.00 91.19 94 GLN A N 1
ATOM 770 C CA . GLN A 1 94 ? 7.173 7.989 -5.395 1.00 91.19 94 GLN A CA 1
ATOM 771 C C . GLN A 1 94 ? 6.355 6.724 -5.615 1.00 91.19 94 GLN A C 1
ATOM 773 O O . GLN A 1 94 ? 6.770 5.805 -6.327 1.00 91.19 94 GLN A O 1
ATOM 778 N N . TYR A 1 95 ? 5.175 6.681 -5.002 1.00 93.06 95 TYR A N 1
ATOM 779 C CA . TYR A 1 95 ? 4.323 5.505 -5.023 1.00 93.06 95 TYR A CA 1
ATOM 780 C C . TYR A 1 95 ? 2.838 5.865 -5.043 1.00 93.06 95 TYR A C 1
ATOM 782 O O . TYR A 1 95 ? 2.388 6.863 -4.468 1.00 93.06 95 TYR A O 1
ATOM 790 N N . ARG A 1 96 ? 2.061 4.977 -5.655 1.00 92.81 96 ARG A N 1
ATOM 791 C CA . ARG A 1 96 ? 0.604 4.939 -5.574 1.00 92.81 96 ARG A CA 1
ATOM 792 C C . ARG A 1 96 ? 0.165 3.781 -4.691 1.00 92.81 96 ARG A C 1
ATOM 794 O O . ARG A 1 96 ? 0.944 2.870 -4.398 1.00 92.81 96 ARG A O 1
ATOM 801 N N . LEU A 1 97 ? -1.080 3.844 -4.241 1.00 93.75 97 LEU A N 1
ATOM 802 C CA . LEU A 1 97 ? -1.682 2.790 -3.442 1.00 93.75 97 LEU A CA 1
ATOM 803 C C . LEU A 1 97 ? -2.585 1.918 -4.312 1.00 93.75 97 LEU A C 1
ATOM 805 O O . LEU A 1 97 ? -3.233 2.369 -5.256 1.00 93.75 97 LEU A O 1
ATOM 809 N N . GLY A 1 98 ? -2.592 0.636 -3.989 1.00 92.25 98 GLY A N 1
ATOM 810 C CA . GLY A 1 98 ? -3.402 -0.377 -4.635 1.00 92.25 98 GLY A CA 1
ATOM 811 C C . GLY A 1 98 ? -3.889 -1.400 -3.624 1.00 92.25 98 GLY A C 1
ATOM 812 O O . GLY A 1 98 ? -3.499 -1.392 -2.456 1.00 92.25 98 GLY A O 1
ATOM 813 N N . PHE A 1 99 ? -4.705 -2.320 -4.104 1.00 92.25 99 PHE A N 1
ATOM 814 C CA . PHE A 1 99 ? -5.121 -3.502 -3.373 1.00 92.25 99 PHE A CA 1
ATOM 815 C C . PHE A 1 99 ? -4.721 -4.735 -4.163 1.00 92.25 99 PHE A C 1
ATOM 817 O O . PHE A 1 99 ? -4.825 -4.763 -5.387 1.00 92.25 99 PHE A O 1
ATOM 824 N N . VAL A 1 100 ? -4.261 -5.761 -3.461 1.00 90.81 100 VAL A N 1
ATOM 825 C CA . VAL A 1 100 ? -3.964 -7.059 -4.059 1.00 90.81 100 VAL A CA 1
ATOM 826 C C . VAL A 1 100 ? -4.665 -8.144 -3.273 1.00 90.81 100 VAL A C 1
ATOM 828 O O . VAL A 1 100 ? -4.652 -8.109 -2.046 1.00 90.81 100 VAL A O 1
ATOM 831 N N . LYS A 1 101 ? -5.301 -9.105 -3.942 1.00 88.56 101 LYS A N 1
ATOM 832 C CA . LYS A 1 101 ? -5.892 -10.236 -3.225 1.00 88.56 101 LYS A CA 1
ATOM 833 C C . LYS A 1 101 ? -4.809 -11.001 -2.471 1.00 88.56 101 LYS A C 1
ATOM 835 O O . LYS A 1 101 ? -3.664 -11.095 -2.912 1.00 88.56 101 LYS A O 1
ATOM 840 N N . LYS A 1 102 ? -5.173 -11.591 -1.335 1.00 86.38 102 LYS A N 1
ATOM 841 C CA . LYS A 1 102 ? -4.255 -12.388 -0.501 1.00 86.38 102 LYS A CA 1
ATOM 842 C C . LYS A 1 102 ? -3.671 -13.597 -1.233 1.00 86.38 102 LYS A C 1
ATOM 844 O O . LYS A 1 102 ? -2.549 -14.004 -0.938 1.00 86.38 102 LYS A O 1
ATOM 849 N N . ASP A 1 103 ? -4.412 -14.136 -2.198 1.00 83.44 103 ASP A N 1
ATOM 850 C CA . ASP A 1 103 ? -3.968 -15.200 -3.106 1.00 83.44 103 ASP A CA 1
ATOM 851 C C . ASP A 1 103 ? -3.077 -14.695 -4.259 1.00 83.44 103 ASP A C 1
ATOM 853 O O . ASP A 1 103 ? -2.561 -15.499 -5.031 1.00 83.44 103 ASP A O 1
ATOM 857 N N . ARG A 1 104 ? -2.857 -13.375 -4.347 1.00 80.44 104 ARG A N 1
ATOM 858 C CA . ARG A 1 104 ? -2.048 -12.673 -5.357 1.00 80.44 104 ARG A CA 1
ATOM 859 C C . ARG A 1 104 ? -2.578 -12.807 -6.786 1.00 80.44 104 ARG A C 1
ATOM 861 O O . ARG A 1 104 ? -1.843 -12.526 -7.728 1.00 80.44 104 ARG A O 1
ATOM 868 N N . SER A 1 105 ? -3.833 -13.223 -6.949 1.00 79.75 105 SER A N 1
ATOM 869 C CA . SER A 1 105 ? -4.451 -13.445 -8.261 1.00 79.75 105 SER A CA 1
ATOM 870 C C . SER A 1 105 ? -4.875 -12.155 -8.959 1.00 79.75 105 SER A C 1
ATOM 872 O O . SER A 1 105 ? -4.962 -12.114 -10.183 1.00 79.75 105 SER A O 1
ATOM 874 N N . ASP A 1 106 ? -5.153 -11.110 -8.182 1.00 83.25 106 ASP A N 1
ATOM 875 C CA . ASP A 1 106 ? -5.820 -9.905 -8.658 1.00 83.25 106 ASP A CA 1
ATOM 876 C C . ASP A 1 106 ? -5.226 -8.677 -7.975 1.00 83.25 106 ASP A C 1
ATOM 878 O O . ASP A 1 106 ? -5.176 -8.601 -6.743 1.00 83.25 106 ASP A O 1
ATOM 882 N N . PHE A 1 107 ? -4.756 -7.737 -8.787 1.00 86.44 107 PHE A N 1
ATOM 883 C CA . PHE A 1 107 ? -4.180 -6.474 -8.359 1.00 86.44 107 PHE A CA 1
ATOM 884 C C . PHE A 1 107 ? -4.981 -5.329 -8.971 1.00 86.44 107 PHE A C 1
ATOM 886 O O . PHE A 1 107 ? -5.166 -5.252 -10.185 1.00 86.44 107 PHE A O 1
ATOM 893 N N . ARG A 1 108 ? -5.397 -4.399 -8.115 1.00 89.56 108 ARG A N 1
ATOM 894 C CA . ARG A 1 108 ? -6.144 -3.206 -8.488 1.00 89.56 108 ARG A CA 1
ATOM 895 C C . ARG A 1 108 ? -5.421 -1.969 -7.983 1.00 89.56 108 ARG A C 1
ATOM 897 O O . ARG A 1 108 ? -5.330 -1.737 -6.779 1.00 89.56 108 ARG A O 1
ATOM 904 N N . LEU A 1 109 ? -4.949 -1.145 -8.910 1.00 91.44 109 LEU A N 1
ATOM 905 C CA . LEU A 1 109 ? -4.459 0.190 -8.594 1.00 91.44 109 LEU A CA 1
ATOM 906 C C . LEU A 1 109 ? -5.644 1.096 -8.240 1.00 91.44 109 LEU A C 1
ATOM 908 O O . LEU A 1 109 ? -6.660 1.082 -8.936 1.00 91.44 109 LEU A O 1
ATOM 912 N N . VAL A 1 110 ? -5.523 1.889 -7.177 1.00 92.19 110 VAL A N 1
ATOM 913 C CA . VAL A 1 110 ? -6.563 2.862 -6.823 1.00 92.19 110 VAL A CA 1
ATOM 914 C C . VAL A 1 110 ? -6.336 4.134 -7.643 1.00 92.19 110 VAL A C 1
ATOM 916 O O . VAL A 1 110 ? -5.197 4.586 -7.694 1.00 92.19 110 VAL A O 1
ATOM 919 N N . PRO A 1 111 ? -7.335 4.718 -8.323 1.00 89.94 111 PRO A N 1
ATOM 920 C CA . PRO A 1 111 ? -7.226 6.037 -8.961 1.00 89.94 111 PRO A CA 1
ATOM 921 C C . PRO A 1 111 ? -7.017 7.164 -7.940 1.00 89.94 111 PRO A C 1
ATOM 923 O O . PRO A 1 111 ? -7.469 7.046 -6.806 1.00 89.94 111 PRO A O 1
ATOM 926 N N . GLU A 1 112 ? -6.354 8.258 -8.321 1.00 88.19 112 GLU A N 1
ATOM 927 C CA . GLU A 1 112 ? -6.052 9.357 -7.381 1.00 88.19 112 GLU A CA 1
ATOM 928 C C . GLU A 1 112 ? -7.321 10.021 -6.851 1.00 88.19 112 GLU A C 1
ATOM 930 O O . GLU A 1 112 ? -7.406 10.305 -5.659 1.00 88.19 112 GLU A O 1
ATOM 935 N N . GLU A 1 113 ? -8.349 10.158 -7.694 1.00 90.31 113 GLU A N 1
ATOM 936 C CA . GLU A 1 113 ? -9.627 10.754 -7.288 1.00 90.31 113 GLU A CA 1
ATOM 937 C C . GLU A 1 113 ? -10.361 9.915 -6.228 1.00 90.31 113 GLU A C 1
ATOM 939 O O . GLU A 1 113 ? -11.238 10.413 -5.529 1.00 90.31 113 GLU A O 1
ATOM 944 N N . GLN A 1 114 ? -10.011 8.630 -6.097 1.00 89.56 114 GLN A N 1
ATOM 945 C CA . GLN A 1 114 ? -10.618 7.711 -5.134 1.00 89.56 114 GLN A CA 1
ATOM 946 C C . GLN A 1 114 ? -9.842 7.643 -3.813 1.00 89.56 114 GLN A C 1
ATOM 948 O O . GLN A 1 114 ? -10.317 7.013 -2.871 1.00 89.56 114 GLN A O 1
ATOM 953 N N . GLU A 1 115 ? -8.671 8.282 -3.698 1.00 89.12 115 GLU A N 1
ATOM 954 C CA . GLU A 1 115 ? -7.881 8.248 -2.457 1.00 89.12 115 GLU A CA 1
ATOM 955 C C . GLU A 1 115 ? -8.501 9.071 -1.317 1.00 89.12 115 GLU A C 1
ATOM 957 O O . GLU A 1 115 ? -8.202 8.813 -0.145 1.00 89.12 115 GLU A O 1
ATOM 962 N N . GLU A 1 116 ? -9.375 10.024 -1.655 1.00 91.31 116 GLU A N 1
ATOM 963 C CA . GLU A 1 116 ? -10.153 10.833 -0.709 1.00 91.31 116 GLU A CA 1
ATOM 964 C C . GLU A 1 116 ? -11.381 10.090 -0.168 1.00 91.31 116 GLU A C 1
ATOM 966 O O . GLU A 1 116 ? -11.927 10.464 0.871 1.00 91.31 116 GLU A O 1
ATOM 971 N N . LEU A 1 117 ? -11.808 9.022 -0.846 1.00 90.44 117 LEU A N 1
ATOM 972 C CA . LEU A 1 117 ? -12.950 8.225 -0.421 1.00 90.44 117 LEU A CA 1
ATOM 973 C C . LEU A 1 117 ? -12.564 7.301 0.747 1.00 90.44 117 LEU A C 1
ATOM 975 O O . LEU A 1 117 ? -11.412 6.852 0.850 1.00 90.44 117 LEU A O 1
ATOM 979 N N . PRO A 1 118 ? -13.517 6.966 1.635 1.00 90.19 118 PRO A N 1
ATOM 980 C CA . PRO A 1 118 ? -13.304 5.942 2.646 1.00 90.19 118 PRO A CA 1
ATOM 981 C C . PRO A 1 118 ? -12.887 4.615 2.010 1.00 90.19 118 PRO A C 1
ATOM 983 O O . PRO A 1 118 ? -13.444 4.195 0.995 1.00 90.19 118 PRO A O 1
ATOM 986 N N . ILE A 1 119 ? -11.960 3.894 2.645 1.00 88.81 119 ILE A N 1
ATOM 987 C CA . ILE A 1 119 ? -11.461 2.609 2.124 1.00 88.81 119 ILE A CA 1
ATOM 988 C C . ILE A 1 119 ? -12.608 1.617 1.865 1.00 88.81 119 ILE A C 1
ATOM 990 O O . ILE A 1 119 ? -12.575 0.871 0.887 1.00 88.81 119 ILE A O 1
ATOM 994 N N . SER A 1 120 ? -13.660 1.636 2.688 1.00 87.88 120 SER A N 1
ATOM 995 C CA . SER A 1 120 ? -14.842 0.794 2.481 1.00 87.88 120 SER A CA 1
ATOM 996 C C . SER A 1 120 ? -15.589 1.063 1.171 1.00 87.88 120 SER A C 1
ATOM 998 O O . SER A 1 120 ? -16.246 0.152 0.674 1.00 87.88 120 SER A O 1
ATOM 1000 N N . GLU A 1 121 ? -15.515 2.277 0.623 1.00 88.00 121 GLU A N 1
ATOM 1001 C CA . GLU A 1 121 ? -16.146 2.647 -0.653 1.00 88.00 121 GLU A CA 1
ATOM 1002 C C . GLU A 1 121 ? -15.270 2.282 -1.856 1.00 88.00 121 GLU A C 1
ATOM 1004 O O . GLU A 1 121 ? -15.787 1.908 -2.904 1.00 88.00 121 GLU A O 1
ATOM 1009 N N . VAL A 1 122 ? -13.944 2.316 -1.695 1.00 86.81 122 VAL A N 1
ATOM 1010 C CA . VAL A 1 122 ? -12.995 1.995 -2.774 1.00 86.81 122 VAL A CA 1
ATOM 1011 C C . VAL A 1 122 ? -13.000 0.499 -3.107 1.00 86.81 122 VAL A C 1
ATOM 1013 O O . VAL A 1 122 ? -13.009 0.112 -4.282 1.00 86.81 122 VAL A O 1
ATOM 1016 N N . ILE A 1 123 ? -12.978 -0.351 -2.074 1.00 83.94 123 ILE A N 1
ATOM 1017 C CA . ILE A 1 123 ? -12.821 -1.80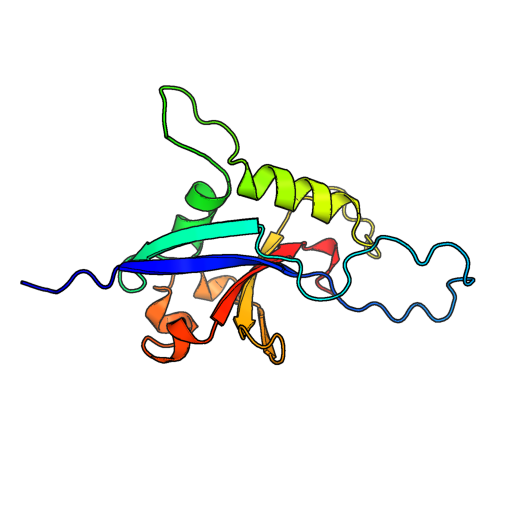8 -2.232 1.00 83.94 123 ILE A CA 1
ATOM 1018 C C . ILE A 1 123 ? -14.102 -2.585 -1.942 1.00 83.94 123 ILE A C 1
ATOM 1020 O O . ILE A 1 123 ? -14.230 -3.712 -2.401 1.00 83.94 123 ILE A O 1
ATOM 1024 N N . GLY A 1 124 ? -15.050 -1.984 -1.222 1.00 82.25 124 GLY A N 1
ATOM 1025 C CA . GLY A 1 124 ? -16.224 -2.668 -0.693 1.00 82.25 124 GLY A CA 1
ATOM 1026 C C . GLY A 1 124 ? -16.002 -3.146 0.745 1.00 82.25 124 GLY A C 1
ATOM 1027 O O . GLY A 1 124 ? -14.972 -3.723 1.094 1.00 82.25 124 GLY A O 1
ATOM 1028 N N . ALA A 1 125 ? -16.995 -2.923 1.610 1.00 72.25 125 ALA A N 1
ATOM 1029 C CA . ALA A 1 125 ? -16.898 -3.242 3.039 1.00 72.25 125 ALA A CA 1
ATOM 1030 C C . ALA A 1 125 ? -16.744 -4.747 3.342 1.00 72.25 125 ALA A C 1
ATOM 1032 O O . ALA A 1 125 ? -16.218 -5.102 4.395 1.00 72.25 125 ALA A O 1
ATOM 1033 N N . VAL A 1 126 ? -17.220 -5.617 2.444 1.00 75.69 126 VAL A N 1
ATOM 1034 C CA . VAL A 1 126 ? -17.173 -7.083 2.598 1.00 75.69 126 VAL A CA 1
ATOM 1035 C C . VAL A 1 126 ? -15.890 -7.658 2.004 1.00 75.69 126 VAL A C 1
ATOM 1037 O O . VAL A 1 126 ? -15.284 -8.558 2.580 1.00 75.69 126 VAL A O 1
ATOM 1040 N N . ASP A 1 127 ? -15.436 -7.089 0.891 1.00 78.38 127 ASP A N 1
ATOM 1041 C CA . ASP A 1 127 ? -14.270 -7.579 0.161 1.00 78.38 127 ASP A CA 1
ATOM 1042 C C . ASP A 1 127 ? -12.957 -7.252 0.868 1.00 78.38 127 ASP A C 1
ATOM 1044 O O . ASP A 1 127 ? -11.952 -7.915 0.638 1.00 78.38 127 ASP A O 1
ATOM 1048 N N . PHE A 1 128 ? -12.970 -6.309 1.811 1.00 77.94 128 PHE A N 1
ATOM 1049 C CA . PHE A 1 128 ? -11.813 -5.913 2.606 1.00 77.94 128 PHE A CA 1
ATOM 1050 C C . PHE A 1 128 ? -10.955 -7.065 3.146 1.00 77.94 128 PHE A C 1
ATOM 1052 O O . PHE A 1 128 ? -9.729 -7.003 3.110 1.00 77.94 128 PHE A O 1
ATOM 1059 N N . PHE A 1 129 ? -11.572 -8.152 3.606 1.00 82.75 129 PHE A N 1
ATOM 1060 C CA . PHE A 1 129 ? -10.839 -9.286 4.174 1.00 82.75 129 PHE A CA 1
ATOM 1061 C C . PHE A 1 129 ? -10.049 -10.097 3.147 1.00 82.75 129 PHE A C 1
ATOM 1063 O O . PHE A 1 129 ? -9.172 -10.876 3.534 1.00 82.75 129 PHE A O 1
ATOM 1070 N N . LEU A 1 130 ? -10.357 -9.936 1.863 1.00 87.19 130 LEU A N 1
ATOM 1071 C CA . LEU A 1 130 ? -9.743 -10.667 0.761 1.00 87.19 130 LEU A CA 1
ATOM 1072 C C . LEU A 1 130 ? -8.509 -9.957 0.208 1.00 87.19 130 LEU A C 1
ATOM 1074 O O . LEU A 1 130 ? -7.720 -10.595 -0.490 1.00 87.19 130 LEU A O 1
ATOM 1078 N N . PHE A 1 131 ? -8.313 -8.680 0.543 1.00 89.50 131 PHE A N 1
ATOM 1079 C CA . PHE A 1 131 ? -7.249 -7.853 -0.008 1.00 89.50 131 PHE A CA 1
ATOM 1080 C C . PHE A 1 131 ? -6.208 -7.452 1.045 1.00 89.50 131 PHE A C 1
ATOM 1082 O O . PHE A 1 131 ? -6.505 -7.231 2.217 1.00 89.50 131 PHE A O 1
ATOM 1089 N N . ASP A 1 132 ? -4.969 -7.352 0.585 1.00 91.75 132 ASP A N 1
ATOM 1090 C CA . ASP A 1 132 ? -3.851 -6.694 1.243 1.00 91.75 132 ASP A CA 1
ATOM 1091 C C . ASP A 1 132 ? -3.617 -5.330 0.561 1.00 91.75 132 ASP A C 1
ATOM 1093 O O . ASP A 1 132 ? -3.929 -5.141 -0.620 1.00 91.75 132 ASP A O 1
ATOM 1097 N N . LEU A 1 133 ? -3.051 -4.369 1.292 1.00 92.94 133 LEU A N 1
ATOM 1098 C CA . LEU A 1 133 ? -2.659 -3.074 0.742 1.00 92.94 133 LEU A CA 1
ATOM 1099 C C . LEU A 1 133 ? -1.350 -3.215 -0.036 1.00 92.94 133 LEU A C 1
ATOM 1101 O O . LEU A 1 133 ? -0.366 -3.758 0.470 1.00 92.94 133 LEU A O 1
ATOM 1105 N N . ALA A 1 134 ? -1.317 -2.672 -1.245 1.00 92.62 134 ALA A N 1
ATOM 1106 C CA . ALA A 1 134 ? -0.144 -2.653 -2.100 1.00 92.62 134 ALA A CA 1
ATOM 1107 C C . ALA A 1 134 ? 0.420 -1.232 -2.219 1.00 92.62 134 ALA A C 1
ATOM 1109 O O . ALA A 1 134 ? -0.279 -0.296 -2.603 1.00 92.62 134 ALA A O 1
ATOM 1110 N N . ILE A 1 135 ? 1.707 -1.087 -1.926 1.00 93.75 135 ILE A N 1
ATOM 1111 C CA . ILE A 1 135 ? 2.524 0.065 -2.296 1.00 93.75 135 ILE A CA 1
ATOM 1112 C C . ILE A 1 135 ? 3.056 -0.201 -3.703 1.00 93.75 135 ILE A C 1
ATOM 1114 O O . ILE A 1 135 ? 3.689 -1.228 -3.947 1.00 93.75 135 ILE A O 1
ATOM 1118 N N . VAL A 1 136 ? 2.798 0.715 -4.628 1.00 91.75 136 VAL A N 1
ATOM 1119 C CA . VAL A 1 136 ? 3.113 0.550 -6.048 1.00 91.75 136 VAL A CA 1
ATOM 1120 C C . VAL A 1 136 ? 4.045 1.683 -6.460 1.00 91.75 136 VAL A C 1
ATOM 1122 O O . VAL A 1 136 ? 3.587 2.821 -6.565 1.00 91.75 136 VAL A O 1
ATOM 1125 N N . PRO A 1 137 ? 5.348 1.434 -6.661 1.00 91.00 137 PRO A N 1
ATOM 1126 C CA . PRO A 1 137 ? 6.266 2.481 -7.088 1.00 91.00 137 PRO A CA 1
ATOM 1127 C C . PRO A 1 137 ? 5.842 3.035 -8.453 1.00 91.00 137 PRO A C 1
ATOM 1129 O O . PRO A 1 137 ? 5.486 2.264 -9.345 1.00 91.00 137 PRO A O 1
ATOM 1132 N N . LEU A 1 138 ? 5.926 4.354 -8.646 1.00 90.06 138 LEU A N 1
ATOM 1133 C CA . LEU A 1 138 ? 5.584 4.988 -9.928 1.00 90.06 138 LEU A CA 1
ATOM 1134 C C . LEU A 1 138 ? 6.440 4.465 -11.082 1.00 90.06 138 LEU A C 1
ATOM 1136 O O . LEU A 1 138 ? 5.946 4.340 -12.193 1.00 90.06 138 LEU A O 1
ATOM 1140 N N . THR A 1 139 ? 7.683 4.063 -10.809 1.00 86.44 139 THR A N 1
ATOM 1141 C CA . THR A 1 139 ? 8.576 3.448 -11.806 1.00 86.44 139 THR A CA 1
ATOM 1142 C C . THR A 1 139 ? 8.020 2.157 -12.415 1.00 86.44 139 THR A C 1
ATOM 1144 O O . THR A 1 139 ? 8.506 1.714 -13.454 1.00 86.44 139 THR A O 1
ATOM 1147 N N . GLN A 1 140 ? 7.033 1.534 -11.760 1.00 83.69 140 GLN A N 1
ATOM 1148 C CA . GLN A 1 140 ? 6.362 0.309 -12.200 1.00 83.69 140 GLN A CA 1
ATOM 1149 C C . GLN A 1 140 ? 5.038 0.574 -12.925 1.00 83.69 140 GLN A C 1
ATOM 1151 O O . GLN A 1 140 ? 4.423 -0.371 -13.419 1.00 83.69 140 GLN A O 1
ATOM 1156 N N . LEU A 1 141 ? 4.574 1.824 -12.952 1.00 78.75 141 LEU A N 1
ATOM 1157 C CA . LEU A 1 141 ? 3.327 2.233 -13.583 1.00 78.75 141 LEU A CA 1
ATOM 1158 C C . LEU A 1 141 ? 3.655 2.773 -14.976 1.00 78.75 141 LEU A C 1
ATOM 1160 O O . LEU A 1 141 ? 4.085 3.915 -15.123 1.00 78.75 141 LEU A O 1
ATOM 1164 N N . CYS A 1 142 ? 3.520 1.908 -15.980 1.00 61.09 142 CYS A N 1
ATOM 1165 C CA . CYS A 1 142 ? 3.653 2.241 -17.399 1.00 61.09 142 CYS A CA 1
ATOM 1166 C C . CYS A 1 142 ? 2.288 2.492 -18.033 1.00 61.09 142 CYS A C 1
ATOM 1168 O O . CYS A 1 142 ? 1.356 1.715 -17.722 1.00 61.09 142 CYS A O 1
#

pLDDT: mean 81.37, std 13.97, range [41.47, 93.75]

Sequence (142 aa):
MKEELVYNVNVRLYGAVQHNKDSHSYLIGDTPIGTSYVLGTLRINIRNLTLQQLRPMLEYDKSGHMDRRSMLFQEARFLMTRLPNPQRLPDIYQYRLGFVKKDRSDFRLVPEEQEELPISEVIGAVDFFLFDLAIVPLTQLC

Radius of gyration: 16.11 Å; chains: 1; bounding box: 46×28×44 Å

Secondary structure (DSSP, 8-state):
-----EEEEEEEEEE-----TT--TT--SS---EEPSP-EEEEEETTT-BHHHHHHHHHEE-SSSS-EE-HHHHHHHHHHTTS--TT--S-TT-EEEEEEETTSS-EEEPPGGGTTSBHHHHH-TTGGGGEEEEEEEGGG--